Protein AF-A0A961GAX7-F1 (afdb_monomer_lite)

pLDDT: mean 86.88, std 11.92, range [49.41, 97.81]

Radius of gyration: 16.93 Å; chains: 1; bounding box: 40×38×45 Å

Foldseek 3Di:
DVVVVVLVVQLLVLLVVLLVCLVVQFQKEAESPCCVVV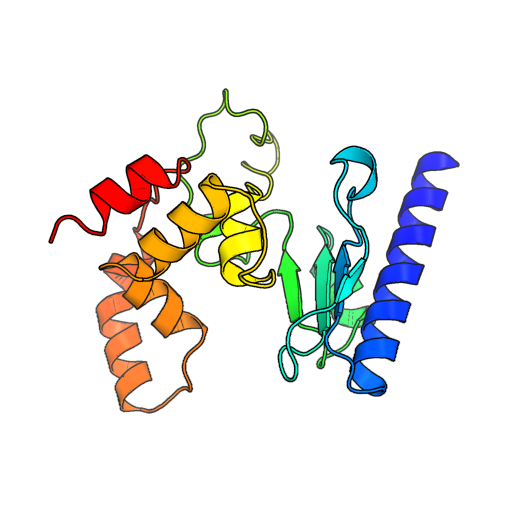VHDRIDGAPRPLGYEYEDQPCPPSVVSSDDSYHYDHQLCCVPLVSVQEPDDCPDPQQDPVSGGTDPVLLCCLPRNYPPPPDPQVVLLVLLCCFALNVVSVCLPPPDDDPVSVVVCVVCVVVSVPHHAHSRSNVSCCVGVVD

Structure (mmCIF, N/CA/C/O backbone):
data_AF-A0A961GAX7-F1
#
_entry.id   AF-A0A961GAX7-F1
#
loop_
_atom_site.group_PDB
_atom_site.id
_atom_site.type_symbol
_atom_site.label_atom_id
_atom_site.label_alt_id
_atom_site.label_comp_id
_atom_site.label_asym_id
_atom_site.label_entity_id
_atom_site.label_seq_id
_atom_site.pdbx_PDB_ins_code
_atom_site.Cartn_x
_atom_site.Cartn_y
_atom_site.Cartn_z
_atom_site.occupancy
_atom_site.B_iso_or_equiv
_atom_site.auth_seq_id
_atom_site.auth_comp_id
_atom_site.auth_asym_id
_atom_site.auth_atom_id
_atom_site.pdbx_PDB_model_num
ATOM 1 N N . ALA A 1 1 ? 14.205 19.319 -21.485 1.00 51.97 1 ALA A N 1
ATOM 2 C CA . ALA A 1 1 ? 13.611 18.410 -22.487 1.00 51.97 1 ALA A CA 1
ATOM 3 C C . ALA A 1 1 ? 14.343 17.073 -22.465 1.00 51.97 1 ALA A C 1
ATOM 5 O O . ALA A 1 1 ? 13.677 16.061 -22.299 1.00 51.97 1 ALA A O 1
ATOM 6 N N . ASP A 1 2 ? 15.679 17.086 -22.503 1.00 50.03 2 ASP A N 1
ATOM 7 C CA . ASP A 1 2 ? 16.511 15.874 -22.409 1.00 50.03 2 ASP A CA 1
ATOM 8 C C . ASP A 1 2 ? 16.329 15.112 -21.085 1.00 50.03 2 ASP A C 1
ATOM 10 O O . ASP A 1 2 ? 16.020 13.928 -21.107 1.00 50.03 2 ASP A O 1
ATOM 14 N N . ASP A 1 3 ? 16.328 15.816 -19.952 1.00 56.22 3 ASP A N 1
ATOM 15 C CA . ASP A 1 3 ? 16.144 15.236 -18.605 1.00 56.22 3 ASP A CA 1
ATOM 16 C C . ASP A 1 3 ? 14.773 14.539 -18.415 1.00 56.22 3 ASP A C 1
ATOM 18 O O . ASP A 1 3 ? 14.610 13.510 -17.757 1.00 56.22 3 ASP A O 1
ATOM 22 N N . PHE A 1 4 ? 13.741 15.076 -19.078 1.00 49.41 4 PHE A N 1
ATOM 23 C CA . PHE A 1 4 ? 12.406 14.484 -19.062 1.00 49.41 4 PHE A CA 1
ATOM 24 C C . PHE A 1 4 ? 12.373 13.193 -19.884 1.00 49.41 4 PHE A C 1
ATOM 26 O O . PHE A 1 4 ? 11.823 12.199 -19.417 1.00 49.41 4 PHE A O 1
ATOM 33 N N . ALA A 1 5 ? 12.972 13.182 -21.078 1.00 52.25 5 ALA A N 1
ATOM 34 C CA . ALA A 1 5 ? 13.043 11.993 -21.923 1.00 52.25 5 ALA A CA 1
ATOM 35 C C . ALA A 1 5 ? 13.897 10.886 -21.282 1.00 52.25 5 ALA A C 1
ATOM 37 O O . ALA A 1 5 ? 13.499 9.723 -21.312 1.00 52.25 5 ALA A O 1
ATOM 38 N N . GLU A 1 6 ? 15.004 11.250 -20.637 1.00 58.12 6 GLU A N 1
ATOM 39 C CA . GLU A 1 6 ? 15.891 10.328 -19.926 1.00 58.12 6 GLU A CA 1
ATOM 40 C C . GLU A 1 6 ? 15.188 9.682 -18.721 1.00 58.12 6 GLU A C 1
ATOM 42 O O . GLU A 1 6 ? 15.168 8.455 -18.609 1.00 58.12 6 GLU A O 1
ATOM 47 N N . SER A 1 7 ? 14.465 10.466 -17.907 1.00 59.25 7 SER A N 1
ATOM 48 C CA . SER A 1 7 ? 13.667 9.917 -16.795 1.00 59.25 7 SER A CA 1
ATOM 49 C C . SER A 1 7 ? 12.526 8.997 -17.253 1.00 59.25 7 SER A C 1
ATOM 51 O O . SER A 1 7 ? 12.134 8.082 -16.527 1.00 59.25 7 SER A O 1
ATOM 53 N N . HIS A 1 8 ? 11.940 9.228 -18.434 1.00 59.50 8 HIS A N 1
ATOM 54 C CA . HIS A 1 8 ? 10.916 8.339 -18.999 1.00 59.50 8 HIS A CA 1
ATOM 55 C C . HIS A 1 8 ? 11.539 7.079 -19.609 1.00 59.50 8 HIS A C 1
ATOM 57 O O . HIS A 1 8 ? 10.943 6.006 -19.507 1.00 59.50 8 HIS A O 1
ATOM 63 N N . GLY A 1 9 ? 12.737 7.195 -20.191 1.00 63.22 9 GLY A N 1
ATOM 64 C CA . GLY A 1 9 ? 13.530 6.074 -20.691 1.00 63.22 9 GLY A CA 1
ATOM 65 C C . GLY A 1 9 ? 13.914 5.102 -19.577 1.00 63.22 9 GLY A C 1
ATOM 66 O O . GLY A 1 9 ? 13.559 3.928 -19.656 1.00 63.22 9 GLY A O 1
ATOM 67 N N . GLN A 1 10 ? 14.515 5.603 -18.492 1.00 69.25 10 GLN A N 1
ATOM 68 C CA . GLN A 1 10 ? 14.887 4.788 -17.325 1.00 69.25 10 GLN A CA 1
ATOM 69 C C . GLN A 1 10 ? 13.673 4.108 -16.678 1.00 69.25 10 GLN A C 1
ATOM 71 O O . GLN A 1 10 ? 13.709 2.925 -16.345 1.00 69.25 10 GLN A O 1
ATOM 76 N N . ARG A 1 11 ? 12.543 4.819 -16.565 1.00 74.94 11 ARG A N 1
ATOM 77 C CA . ARG A 1 11 ? 11.280 4.228 -16.095 1.00 74.94 11 ARG A CA 1
ATOM 78 C C . ARG A 1 11 ? 10.806 3.076 -16.980 1.00 74.94 11 ARG A C 1
ATOM 80 O O . ARG A 1 11 ? 10.335 2.067 -16.462 1.00 74.94 11 ARG A O 1
ATOM 87 N N . GLY A 1 12 ? 10.938 3.207 -18.299 1.00 82.25 12 GLY A N 1
ATOM 88 C CA . GLY A 1 12 ? 10.628 2.134 -19.243 1.00 82.25 12 GLY A CA 1
ATOM 89 C C . GLY A 1 12 ? 11.512 0.900 -19.049 1.00 82.25 12 GLY A C 1
ATOM 90 O O . GLY A 1 12 ? 11.007 -0.222 -19.073 1.00 82.25 12 GLY A O 1
ATOM 91 N N . GLU A 1 13 ? 12.807 1.090 -18.798 1.00 87.62 13 GLU A N 1
ATOM 92 C CA . GLU A 1 13 ? 13.746 -0.010 -18.543 1.00 87.62 13 GLU A CA 1
ATOM 93 C C . GLU A 1 13 ? 13.403 -0.779 -17.263 1.00 87.62 13 GLU A C 1
ATOM 95 O O . GLU A 1 13 ? 13.351 -2.009 -17.293 1.00 87.62 13 GLU A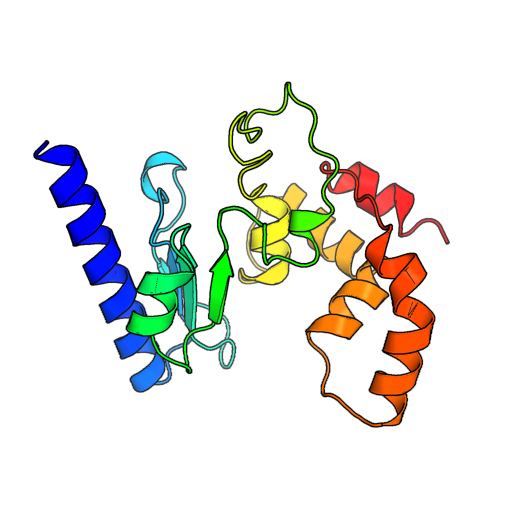 O 1
ATOM 100 N N . HIS A 1 14 ? 13.066 -0.088 -16.171 1.00 90.81 14 HIS A N 1
ATOM 101 C CA . HIS A 1 14 ? 12.643 -0.735 -14.923 1.00 90.81 14 HIS A CA 1
ATOM 102 C C . HIS A 1 14 ? 11.351 -1.538 -15.070 1.00 90.81 14 HIS A C 1
ATOM 104 O O . HIS A 1 14 ? 11.231 -2.628 -14.513 1.00 90.81 14 HIS A O 1
ATOM 110 N N . VAL A 1 15 ? 10.396 -1.045 -15.860 1.00 91.50 15 VAL A N 1
ATOM 111 C CA . VAL A 1 15 ? 9.160 -1.780 -16.168 1.00 91.50 15 VAL A CA 1
ATOM 112 C C . VAL A 1 15 ? 9.468 -3.077 -16.923 1.00 91.50 15 VAL A C 1
ATOM 114 O O . VAL A 1 15 ? 8.919 -4.132 -16.602 1.00 91.50 15 VAL A O 1
ATOM 117 N N . LEU A 1 16 ? 10.361 -3.021 -17.916 1.00 93.06 16 LEU A N 1
ATOM 118 C CA . LEU A 1 16 ? 10.772 -4.203 -18.677 1.00 93.06 16 LEU A CA 1
ATOM 119 C C . LEU A 1 16 ? 11.598 -5.179 -17.831 1.00 93.06 16 LEU A C 1
ATOM 121 O O . LEU A 1 16 ? 11.460 -6.391 -18.004 1.00 93.06 16 LEU A O 1
ATOM 125 N N . LEU A 1 17 ? 12.416 -4.668 -16.910 1.00 94.38 17 LEU A N 1
ATOM 126 C CA . LEU A 1 17 ? 13.143 -5.476 -15.938 1.00 94.38 17 LEU A CA 1
ATOM 127 C C . LEU A 1 17 ? 12.174 -6.216 -15.016 1.00 94.38 17 LEU A C 1
ATOM 129 O O . LEU A 1 17 ? 12.259 -7.435 -14.927 1.00 94.38 17 LEU A O 1
ATOM 133 N N . ALA A 1 18 ? 11.225 -5.509 -14.394 1.00 95.31 18 ALA A N 1
ATOM 134 C CA . ALA A 1 18 ? 10.230 -6.113 -13.510 1.00 95.31 18 ALA A CA 1
ATOM 135 C C . ALA A 1 18 ? 9.442 -7.217 -14.231 1.00 95.31 18 ALA A C 1
ATOM 137 O O . ALA A 1 18 ? 9.242 -8.306 -13.698 1.00 95.31 18 ALA A O 1
ATOM 138 N N . ARG A 1 19 ? 9.066 -6.978 -15.492 1.00 96.25 19 ARG A N 1
ATOM 139 C CA . ARG A 1 19 ? 8.415 -7.990 -16.327 1.00 96.25 19 ARG A CA 1
ATOM 140 C C . ARG A 1 19 ? 9.283 -9.228 -16.552 1.00 96.25 19 ARG A C 1
ATOM 142 O O . ARG A 1 19 ? 8.756 -10.338 -16.545 1.00 96.25 19 ARG A O 1
ATOM 149 N N . ARG A 1 20 ? 10.578 -9.047 -16.826 1.00 97.19 20 ARG A N 1
ATOM 150 C CA . ARG A 1 20 ? 11.509 -10.162 -17.044 1.00 97.19 20 ARG A CA 1
ATOM 151 C C . ARG A 1 20 ? 11.717 -10.955 -15.757 1.00 97.19 20 ARG A C 1
ATOM 153 O O . ARG A 1 20 ? 11.504 -12.157 -15.786 1.00 97.19 20 ARG A O 1
ATOM 160 N N . ALA A 1 21 ? 11.995 -10.272 -14.651 1.00 97.06 21 ALA A N 1
ATOM 161 C CA . ALA A 1 21 ? 12.128 -10.879 -13.330 1.00 97.06 21 ALA A CA 1
ATOM 162 C C . ALA A 1 21 ? 10.885 -11.718 -12.967 1.00 97.06 21 ALA A C 1
ATOM 164 O O . ALA A 1 21 ? 10.990 -12.867 -12.551 1.00 97.06 21 ALA A O 1
ATOM 165 N N . ALA A 1 22 ? 9.682 -11.203 -13.248 1.00 97.19 22 ALA A N 1
ATOM 166 C CA . ALA A 1 22 ? 8.444 -11.943 -13.007 1.00 97.19 22 ALA A CA 1
ATOM 167 C C . ALA A 1 22 ? 8.290 -13.180 -13.910 1.00 97.19 22 ALA A C 1
ATOM 169 O O . ALA A 1 22 ? 7.669 -14.162 -13.511 1.00 97.19 22 ALA A O 1
ATOM 170 N N . ALA A 1 23 ? 8.820 -13.139 -15.137 1.00 97.00 23 ALA A N 1
ATOM 171 C CA . ALA A 1 23 ? 8.828 -14.289 -16.040 1.00 97.00 23 ALA A CA 1
ATOM 172 C C . ALA A 1 23 ? 9.854 -15.353 -15.619 1.00 97.00 23 ALA A C 1
ATOM 174 O O . ALA A 1 23 ? 9.612 -16.540 -15.840 1.00 97.00 23 ALA A O 1
ATOM 175 N N . ASP A 1 24 ? 10.954 -14.924 -15.002 1.00 97.44 24 ASP A N 1
ATOM 176 C CA . ASP A 1 24 ? 12.025 -15.786 -14.502 1.00 97.44 24 ASP A CA 1
ATOM 177 C C . ASP A 1 24 ? 11.689 -16.394 -13.122 1.00 97.44 24 ASP A C 1
ATOM 179 O O . ASP A 1 24 ? 12.308 -17.373 -12.707 1.00 97.44 24 ASP A O 1
ATOM 183 N N . GLY A 1 25 ? 10.633 -15.896 -12.465 1.00 96.44 25 GLY A N 1
ATOM 184 C CA . GLY A 1 25 ? 10.166 -16.378 -11.163 1.00 96.44 25 GLY A CA 1
ATOM 185 C C . GLY A 1 25 ? 10.906 -15.752 -9.984 1.00 96.44 25 GLY A C 1
ATOM 186 O O . GLY A 1 25 ? 10.956 -16.359 -8.917 1.00 96.44 25 GLY A O 1
ATOM 187 N N . ASP A 1 26 ? 11.480 -14.566 -10.185 1.00 97.06 26 ASP A N 1
ATOM 188 C CA . ASP A 1 26 ? 12.237 -13.849 -9.168 1.00 97.06 26 ASP A CA 1
ATOM 189 C C . ASP A 1 26 ? 11.329 -13.219 -8.100 1.00 97.06 26 ASP A C 1
ATOM 191 O O . ASP A 1 26 ? 10.174 -12.849 -8.340 1.00 97.06 26 ASP A O 1
ATOM 195 N N . ASP A 1 27 ? 11.917 -13.009 -6.926 1.00 95.44 27 ASP A N 1
ATOM 196 C CA . ASP A 1 27 ? 11.339 -12.273 -5.810 1.00 95.44 27 ASP A CA 1
ATOM 197 C C . ASP A 1 27 ? 12.068 -10.934 -5.683 1.00 95.44 27 ASP A C 1
ATOM 199 O O . ASP A 1 27 ? 13.082 -10.816 -4.997 1.00 95.44 27 ASP A O 1
ATOM 203 N N . LEU A 1 28 ? 11.580 -9.921 -6.399 1.00 94.56 28 LEU A N 1
ATOM 204 C CA . LEU A 1 28 ? 12.295 -8.658 -6.568 1.00 94.56 28 LEU A CA 1
ATOM 205 C C . LEU A 1 28 ? 11.363 -7.466 -6.430 1.00 94.56 28 LEU A C 1
ATOM 207 O O . LEU A 1 28 ? 10.315 -7.389 -7.070 1.00 94.56 28 LEU A O 1
ATOM 211 N N . LEU A 1 29 ? 11.794 -6.471 -5.673 1.00 91.94 29 LEU A N 1
ATOM 212 C CA . LEU A 1 29 ? 11.216 -5.149 -5.748 1.00 91.94 29 LEU A CA 1
ATOM 213 C C . LEU A 1 29 ? 12.052 -4.251 -6.652 1.00 91.94 29 LEU A C 1
ATOM 215 O O . LEU A 1 29 ? 13.260 -4.113 -6.469 1.00 91.94 29 LEU A O 1
ATOM 219 N N . VAL A 1 30 ? 11.371 -3.599 -7.588 1.00 91.44 30 VAL A N 1
ATOM 220 C CA . VAL A 1 30 ? 11.915 -2.595 -8.494 1.00 91.44 30 VAL A CA 1
ATOM 221 C C . VAL A 1 30 ? 11.271 -1.252 -8.176 1.00 91.44 30 VAL A C 1
ATOM 223 O O . VAL A 1 30 ? 10.077 -1.054 -8.414 1.00 91.44 30 VAL A O 1
ATOM 226 N N . ASP A 1 31 ? 12.055 -0.312 -7.661 1.00 86.88 31 ASP A N 1
ATOM 227 C CA . ASP A 1 31 ? 11.619 1.068 -7.499 1.00 86.88 31 ASP A CA 1
ATOM 228 C C . ASP A 1 31 ? 11.932 1.860 -8.772 1.00 86.88 31 ASP A C 1
ATOM 230 O O . ASP A 1 31 ? 13.052 2.316 -9.009 1.00 86.88 31 ASP A O 1
ATOM 234 N N . ALA A 1 32 ? 10.923 1.996 -9.635 1.00 82.94 32 ALA A N 1
ATOM 235 C CA . ALA A 1 32 ? 11.064 2.720 -10.889 1.00 82.94 32 ALA A CA 1
ATOM 236 C C . ALA A 1 32 ? 10.971 4.241 -10.710 1.00 82.94 32 ALA A C 1
ATOM 238 O O . ALA A 1 32 ? 11.056 4.963 -11.704 1.00 82.94 32 ALA A O 1
ATOM 239 N N . ASN A 1 33 ? 10.785 4.746 -9.488 1.00 70.94 33 ASN A N 1
ATOM 240 C CA . ASN A 1 33 ? 10.523 6.152 -9.234 1.00 70.94 33 ASN A CA 1
ATOM 241 C C . ASN A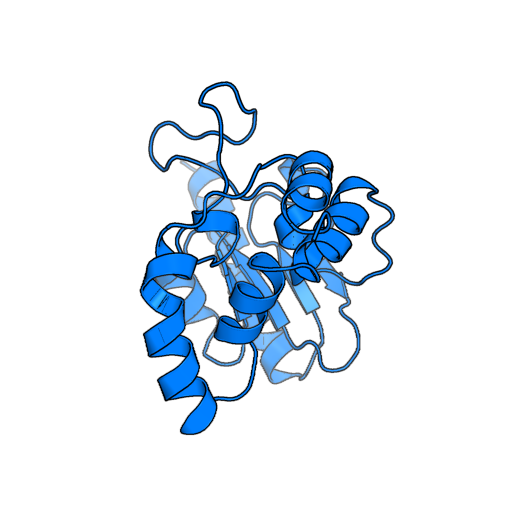 1 33 ? 11.380 6.700 -8.083 1.00 70.94 33 ASN A C 1
ATOM 243 O O . ASN A 1 33 ? 11.081 6.509 -6.912 1.00 70.94 33 ASN A O 1
ATOM 247 N N . GLN A 1 34 ? 12.372 7.525 -8.425 1.00 62.72 34 GLN A N 1
ATOM 248 C CA . GLN A 1 34 ? 13.052 8.411 -7.470 1.00 62.72 34 GLN A CA 1
ATOM 249 C C . GLN A 1 34 ? 13.773 7.715 -6.299 1.00 62.72 34 GLN A C 1
ATOM 251 O O . GLN A 1 34 ? 14.066 8.362 -5.293 1.00 62.72 34 GLN A O 1
ATOM 256 N N . ALA A 1 35 ? 14.105 6.424 -6.413 1.00 60.62 35 ALA A N 1
ATOM 257 C CA . ALA A 1 35 ? 14.907 5.718 -5.412 1.00 60.62 35 ALA A CA 1
ATOM 258 C C . ALA A 1 35 ? 16.232 6.447 -5.120 1.00 60.62 35 ALA A C 1
ATOM 260 O O . ALA A 1 35 ? 16.614 6.619 -3.966 1.00 60.62 35 ALA A O 1
ATOM 261 N N . ASP A 1 36 ? 16.883 6.959 -6.160 1.00 54.72 36 ASP A N 1
ATOM 262 C CA . ASP A 1 36 ? 18.094 7.777 -6.107 1.00 54.72 36 ASP A CA 1
ATOM 263 C C . ASP A 1 36 ? 17.880 9.119 -5.387 1.00 54.72 36 ASP A C 1
ATOM 265 O O . ASP A 1 36 ? 18.652 9.473 -4.494 1.00 54.72 36 ASP A O 1
ATOM 269 N N . VAL A 1 37 ? 16.796 9.830 -5.709 1.00 54.19 37 VAL A N 1
ATOM 270 C CA . VAL A 1 37 ? 16.417 11.105 -5.073 1.00 54.19 37 VAL A CA 1
ATOM 271 C C . VAL A 1 37 ? 16.105 10.912 -3.587 1.00 54.19 37 VAL A C 1
ATOM 273 O O . VAL A 1 37 ? 16.396 11.781 -2.767 1.00 54.19 37 VAL A O 1
ATOM 276 N N . LEU A 1 38 ? 15.538 9.761 -3.227 1.00 59.12 38 LEU A N 1
ATOM 277 C CA . LEU A 1 38 ? 15.159 9.420 -1.858 1.00 59.12 38 LEU A CA 1
ATOM 278 C C . LEU A 1 38 ? 16.249 8.642 -1.099 1.00 59.12 38 LEU A C 1
ATOM 280 O O . LEU A 1 38 ? 16.027 8.284 0.059 1.00 59.12 38 LEU A O 1
ATOM 284 N N . GLY A 1 39 ? 17.406 8.378 -1.721 1.00 61.41 39 GLY A N 1
ATOM 285 C CA . GLY A 1 39 ? 18.521 7.631 -1.124 1.00 61.41 39 GLY A CA 1
ATOM 286 C C . GLY A 1 39 ? 18.185 6.178 -0.764 1.00 61.41 39 GLY A C 1
ATOM 287 O O . GLY A 1 39 ? 18.764 5.619 0.168 1.00 61.41 39 GLY A O 1
ATOM 288 N N . ARG A 1 40 ? 17.215 5.578 -1.456 1.00 69.19 40 ARG A N 1
ATOM 289 C CA . ARG A 1 40 ? 16.712 4.218 -1.236 1.00 69.19 40 ARG A CA 1
ATOM 290 C C . ARG A 1 40 ? 17.315 3.250 -2.255 1.00 69.19 40 ARG A C 1
ATOM 292 O O . ARG A 1 40 ? 17.665 3.664 -3.361 1.00 69.19 40 ARG A O 1
ATOM 299 N N . PRO A 1 41 ? 17.424 1.952 -1.925 1.00 72.38 41 PRO A N 1
ATOM 300 C CA . PRO A 1 41 ? 17.822 0.962 -2.910 1.00 72.38 41 PRO A CA 1
ATOM 301 C C . PRO A 1 41 ? 16.772 0.887 -4.019 1.00 72.38 41 PRO A C 1
ATOM 303 O O . PRO A 1 41 ? 15.585 0.719 -3.750 1.00 72.38 41 PRO A O 1
ATOM 306 N N . GLN A 1 42 ? 17.229 0.989 -5.261 1.00 83.38 42 GLN A N 1
ATOM 307 C CA . GLN A 1 42 ? 16.383 0.871 -6.446 1.00 83.38 42 GLN A CA 1
ATOM 308 C C . GLN A 1 42 ? 15.898 -0.565 -6.688 1.00 83.38 42 GLN A C 1
ATOM 310 O O . GLN A 1 42 ? 14.833 -0.784 -7.260 1.00 83.38 42 GLN A O 1
ATOM 315 N N . PHE A 1 43 ? 16.684 -1.538 -6.231 1.00 88.69 43 PHE A N 1
ATOM 316 C CA . PHE A 1 43 ? 16.403 -2.961 -6.340 1.00 88.69 43 PHE A CA 1
ATOM 317 C C . PHE A 1 43 ? 16.561 -3.592 -4.965 1.00 88.69 43 PHE A C 1
ATOM 319 O O . PHE A 1 43 ? 17.558 -3.340 -4.281 1.00 88.69 43 PHE A O 1
ATOM 326 N N . VAL A 1 44 ? 15.575 -4.384 -4.553 1.00 87.69 44 VAL A N 1
ATOM 327 C CA . VAL A 1 44 ? 15.579 -5.070 -3.259 1.00 87.69 44 VAL A CA 1
ATOM 328 C C . VAL A 1 44 ? 15.108 -6.498 -3.454 1.00 87.69 44 VAL A C 1
ATOM 330 O O . VAL A 1 44 ? 13.974 -6.713 -3.877 1.00 87.69 44 VAL A O 1
ATOM 333 N N . ASP A 1 45 ? 15.968 -7.455 -3.113 1.00 91.44 45 ASP A N 1
ATOM 334 C CA . ASP A 1 45 ? 15.589 -8.864 -3.062 1.00 91.44 45 ASP A CA 1
ATOM 335 C C . ASP A 1 45 ? 14.493 -9.052 -2.007 1.00 91.44 45 ASP A C 1
ATOM 337 O O . ASP A 1 45 ? 14.610 -8.592 -0.864 1.00 91.44 45 ASP A O 1
ATOM 341 N N . LEU A 1 46 ? 13.406 -9.704 -2.404 1.00 90.50 46 LEU A N 1
ATOM 342 C CA . LEU A 1 46 ? 12.287 -10.023 -1.533 1.00 90.50 46 LEU A CA 1
ATOM 343 C C . LEU A 1 46 ? 12.406 -11.461 -1.007 1.00 90.50 46 LEU A C 1
ATOM 345 O O . LEU A 1 46 ? 13.104 -12.290 -1.595 1.00 90.50 46 LEU A O 1
ATOM 349 N N . PRO A 1 47 ? 11.730 -11.793 0.108 1.00 90.75 47 PRO A N 1
ATOM 350 C CA . PRO A 1 47 ? 11.674 -13.167 0.585 1.00 90.75 47 PRO A CA 1
ATOM 351 C C . PRO A 1 47 ? 11.108 -14.117 -0.483 1.00 90.75 47 PRO A C 1
ATOM 353 O O . PRO A 1 47 ? 10.211 -13.708 -1.227 1.00 90.75 47 PRO A O 1
ATOM 356 N N . PRO A 1 48 ? 11.546 -15.389 -0.512 1.00 92.38 48 PRO A N 1
ATOM 357 C CA . PRO A 1 48 ? 11.061 -16.364 -1.480 1.00 92.38 48 PRO A CA 1
ATOM 358 C C . PRO A 1 48 ? 9.531 -16.471 -1.541 1.00 92.38 48 PRO A C 1
ATOM 360 O O . PRO A 1 48 ? 8.881 -16.653 -0.508 1.00 92.38 48 PRO A O 1
ATOM 363 N N . GLY A 1 49 ? 8.964 -16.407 -2.746 1.00 91.25 49 GLY A N 1
ATOM 364 C CA . GLY A 1 49 ? 7.520 -16.476 -2.996 1.00 91.25 49 GLY A CA 1
ATOM 365 C C . GLY A 1 49 ? 6.762 -15.148 -2.848 1.00 91.25 49 GLY A C 1
ATOM 366 O O . GLY A 1 49 ? 5.532 -15.148 -2.890 1.00 91.25 49 GLY A O 1
ATOM 367 N N . SER A 1 50 ? 7.463 -14.026 -2.685 1.00 91.50 50 SER A N 1
ATOM 368 C CA . SER A 1 50 ? 6.878 -12.676 -2.680 1.00 91.50 50 SER A CA 1
ATOM 369 C C . SER A 1 50 ? 6.467 -12.180 -4.072 1.00 91.50 50 SER A C 1
ATOM 371 O O . SER A 1 50 ? 5.646 -11.262 -4.170 1.00 91.50 50 SER A O 1
ATOM 373 N N . GLY A 1 51 ? 7.038 -12.757 -5.130 1.00 94.62 51 GLY A N 1
ATOM 374 C CA . GLY A 1 51 ? 6.920 -12.306 -6.511 1.00 94.62 51 GLY A CA 1
ATOM 375 C C . GLY A 1 51 ? 7.597 -10.958 -6.760 1.00 94.62 51 GLY A C 1
ATOM 376 O O . GLY A 1 51 ? 8.328 -10.428 -5.921 1.00 94.62 51 GLY A O 1
ATOM 377 N N . VAL A 1 52 ? 7.321 -10.373 -7.927 1.00 96.19 52 VAL A N 1
ATOM 378 C CA . VAL A 1 52 ? 7.895 -9.079 -8.313 1.00 96.19 52 VAL A CA 1
ATOM 379 C C . VAL A 1 52 ? 6.965 -7.922 -7.972 1.00 96.19 52 VAL A C 1
ATOM 381 O O . VAL A 1 52 ? 5.782 -7.931 -8.327 1.00 96.19 52 VAL A O 1
ATOM 384 N N . ARG A 1 53 ? 7.521 -6.883 -7.342 1.00 93.75 53 ARG A N 1
ATOM 385 C CA . ARG A 1 53 ? 6.838 -5.619 -7.041 1.00 93.75 53 ARG A CA 1
ATOM 386 C C . ARG A 1 53 ? 7.464 -4.467 -7.819 1.00 93.75 53 ARG A C 1
ATOM 388 O O . ARG A 1 53 ? 8.679 -4.325 -7.842 1.00 93.75 53 ARG A O 1
ATOM 395 N N . LEU A 1 54 ? 6.638 -3.619 -8.420 1.00 92.50 54 LEU A N 1
ATOM 396 C CA . LEU A 1 54 ? 7.067 -2.431 -9.157 1.00 92.50 54 LEU A CA 1
ATOM 397 C C . LEU A 1 54 ? 6.493 -1.178 -8.498 1.00 92.50 54 LEU A C 1
ATOM 399 O O . LEU A 1 54 ? 5.283 -0.963 -8.564 1.00 92.50 54 LEU A O 1
ATOM 403 N N . VAL A 1 55 ? 7.341 -0.333 -7.914 1.00 89.12 55 VAL A N 1
ATOM 404 C CA . VAL A 1 55 ? 6.927 0.985 -7.413 1.00 89.12 55 VAL A CA 1
ATOM 405 C C . VAL A 1 55 ? 6.925 1.978 -8.565 1.00 89.12 55 VAL A C 1
ATOM 407 O O . VAL A 1 55 ? 7.943 2.191 -9.224 1.00 89.12 55 VAL A O 1
ATOM 410 N N . THR A 1 56 ? 5.769 2.577 -8.839 1.00 87.38 56 THR A N 1
ATOM 411 C CA . THR A 1 56 ? 5.623 3.566 -9.907 1.00 87.38 56 THR A CA 1
ATOM 412 C C . THR A 1 56 ? 4.461 4.522 -9.667 1.00 87.38 56 THR A C 1
ATOM 414 O O . THR A 1 56 ? 3.449 4.179 -9.068 1.00 87.38 56 THR A O 1
ATOM 417 N N . GLY A 1 57 ? 4.596 5.740 -10.185 1.00 81.69 57 GLY A N 1
ATOM 418 C CA . GLY A 1 57 ? 3.557 6.763 -10.216 1.00 81.69 57 GLY A CA 1
ATOM 419 C C . GLY A 1 57 ? 2.764 6.826 -11.527 1.00 81.69 57 GLY A C 1
ATOM 420 O O . GLY A 1 57 ? 1.946 7.723 -11.696 1.00 81.69 57 GLY A O 1
ATOM 421 N N . ALA A 1 58 ? 3.004 5.934 -12.491 1.00 83.12 58 ALA A N 1
ATOM 422 C CA . ALA A 1 58 ? 2.282 5.902 -13.769 1.00 83.12 58 ALA A CA 1
ATOM 423 C C . ALA A 1 58 ? 1.538 4.570 -13.958 1.00 83.12 58 ALA A C 1
ATOM 425 O O . ALA A 1 58 ? 1.722 3.869 -14.958 1.00 83.12 58 ALA A O 1
ATOM 426 N N . ILE A 1 59 ? 0.674 4.240 -12.992 1.00 84.75 59 ILE A N 1
ATOM 427 C CA . ILE A 1 59 ? 0.029 2.925 -12.843 1.00 84.75 59 ILE A CA 1
ATOM 428 C C . ILE A 1 59 ? -0.858 2.491 -14.021 1.00 84.75 59 ILE A C 1
ATOM 430 O O . ILE A 1 59 ? -1.172 1.318 -14.134 1.00 84.75 59 ILE A O 1
ATOM 434 N N . GLY A 1 60 ? -1.242 3.388 -14.933 1.00 85.56 60 GLY A N 1
ATOM 435 C CA . GLY A 1 60 ? -1.962 3.012 -16.154 1.00 85.56 60 GLY A CA 1
ATOM 436 C C . GLY A 1 60 ? -1.045 2.340 -17.181 1.00 85.56 60 GLY A C 1
ATOM 437 O O . GLY A 1 60 ? -1.045 1.124 -17.353 1.00 85.56 60 GLY A O 1
ATOM 438 N N . ALA A 1 61 ? -0.241 3.144 -17.881 1.00 87.12 61 ALA A N 1
ATOM 439 C CA . ALA A 1 61 ? 0.613 2.651 -18.961 1.00 87.12 61 ALA A CA 1
ATOM 440 C C . ALA A 1 61 ? 1.708 1.691 -18.465 1.00 87.12 61 ALA A C 1
ATOM 442 O O . ALA A 1 61 ? 2.010 0.708 -19.141 1.00 87.12 61 ALA A O 1
ATOM 443 N N . GLN A 1 62 ? 2.292 1.951 -17.289 1.00 88.75 62 GLN A N 1
ATOM 444 C CA . GLN A 1 62 ? 3.404 1.141 -16.793 1.00 88.75 62 GLN A CA 1
ATOM 445 C C . GLN A 1 62 ? 2.949 -0.209 -16.243 1.00 88.75 62 GLN A C 1
ATOM 447 O O . GLN A 1 62 ? 3.618 -1.200 -16.518 1.00 88.75 62 GLN A O 1
ATOM 452 N N . ALA A 1 63 ? 1.795 -0.293 -15.570 1.00 89.25 63 ALA A N 1
ATOM 453 C CA . ALA A 1 63 ? 1.253 -1.592 -15.159 1.00 89.25 63 ALA A CA 1
ATOM 454 C C . ALA A 1 63 ? 0.891 -2.455 -16.375 1.00 89.25 63 ALA A C 1
ATOM 456 O O . ALA A 1 63 ? 1.242 -3.632 -16.433 1.00 89.25 63 ALA A O 1
ATOM 457 N N . MET A 1 64 ? 0.270 -1.851 -17.397 1.00 91.19 64 MET A N 1
ATOM 458 C CA . MET A 1 64 ? -0.036 -2.544 -18.653 1.00 91.19 64 MET A CA 1
ATOM 459 C C . MET A 1 64 ? 1.224 -3.096 -19.334 1.00 91.19 64 MET A C 1
ATOM 461 O O . MET A 1 64 ? 1.199 -4.199 -19.879 1.00 91.19 64 MET A O 1
ATOM 465 N N . ALA A 1 65 ? 2.327 -2.347 -19.303 1.00 92.06 65 ALA A N 1
ATOM 466 C CA . ALA A 1 65 ? 3.596 -2.771 -19.885 1.00 92.06 65 ALA A CA 1
ATOM 467 C C . ALA A 1 65 ? 4.339 -3.821 -19.034 1.00 92.06 65 ALA A C 1
ATOM 469 O O . ALA A 1 65 ? 4.935 -4.739 -19.610 1.00 92.06 65 ALA A O 1
ATOM 470 N N . ALA A 1 66 ? 4.275 -3.716 -17.700 1.00 93.69 66 ALA A N 1
ATOM 471 C CA . ALA A 1 66 ? 4.853 -4.676 -16.753 1.00 93.69 66 ALA A CA 1
ATOM 472 C C . ALA A 1 66 ? 4.196 -6.061 -16.878 1.00 93.69 66 ALA A C 1
ATOM 474 O O . ALA A 1 66 ? 4.866 -7.089 -16.798 1.00 93.69 66 ALA A O 1
ATOM 475 N N . GLY A 1 67 ? 2.895 -6.083 -17.177 1.00 94.06 67 GLY A N 1
ATOM 476 C CA . GLY A 1 67 ? 2.125 -7.304 -17.369 1.00 94.06 67 GLY A CA 1
ATOM 477 C C . GLY A 1 67 ? 1.510 -7.841 -16.071 1.00 94.06 67 GLY A C 1
ATOM 478 O O . GLY A 1 67 ? 1.753 -7.315 -14.988 1.00 94.06 67 GLY A O 1
ATOM 479 N N . PRO A 1 68 ? 0.685 -8.897 -16.171 1.00 94.56 68 PRO A N 1
ATOM 480 C CA . PRO A 1 68 ? -0.205 -9.322 -15.087 1.00 94.56 68 PRO A CA 1
ATOM 481 C C . PRO A 1 68 ? 0.498 -10.019 -13.914 1.00 94.56 68 PRO A C 1
ATOM 483 O O . PRO A 1 68 ? -0.125 -10.218 -12.878 1.00 94.56 68 PRO A O 1
ATOM 486 N N . ASN A 1 69 ? 1.771 -10.394 -14.069 1.00 95.94 69 ASN A N 1
ATOM 487 C CA . ASN A 1 69 ? 2.538 -11.114 -13.046 1.00 95.94 69 ASN A CA 1
ATOM 488 C C . ASN A 1 69 ? 3.396 -10.180 -12.175 1.00 95.94 69 ASN A C 1
ATOM 490 O O . ASN A 1 69 ? 4.226 -10.654 -11.405 1.00 95.94 69 ASN A O 1
ATOM 494 N N . VAL A 1 70 ? 3.233 -8.862 -12.316 1.00 95.69 70 VAL A N 1
ATOM 495 C CA . VAL A 1 70 ? 3.942 -7.854 -11.524 1.00 95.69 70 VAL A CA 1
ATOM 496 C C . VAL A 1 70 ? 2.938 -7.141 -10.627 1.00 95.69 70 VAL A C 1
ATOM 498 O O . VAL A 1 70 ? 1.956 -6.575 -11.110 1.00 95.69 70 VAL A O 1
ATOM 501 N N . PHE A 1 71 ? 3.196 -7.126 -9.321 1.00 93.44 71 PHE A N 1
ATOM 502 C CA . PHE A 1 71 ? 2.403 -6.345 -8.380 1.00 93.44 71 PHE A CA 1
ATOM 503 C C . PHE A 1 71 ? 2.829 -4.877 -8.447 1.00 93.44 71 PHE A C 1
ATOM 505 O O . PHE A 1 71 ? 3.964 -4.533 -8.119 1.00 93.44 71 PHE A O 1
ATOM 512 N N . VAL A 1 72 ? 1.925 -3.991 -8.853 1.00 92.50 72 VAL A N 1
ATOM 513 C CA . VAL A 1 72 ? 2.224 -2.558 -8.940 1.00 92.50 72 VAL A CA 1
ATOM 514 C C . VAL A 1 72 ? 1.922 -1.865 -7.617 1.00 92.50 72 VAL A C 1
ATOM 516 O O . VAL A 1 72 ? 0.797 -1.903 -7.125 1.00 92.50 72 VAL A O 1
ATOM 519 N N . VAL A 1 73 ? 2.935 -1.204 -7.066 1.00 90.62 73 VAL A N 1
ATOM 520 C CA . VAL A 1 73 ? 2.837 -0.328 -5.900 1.00 90.62 73 VAL A CA 1
ATOM 521 C C . VAL A 1 73 ? 2.675 1.105 -6.406 1.00 90.62 73 VAL A C 1
ATOM 523 O O . VAL A 1 73 ? 3.585 1.669 -7.017 1.00 90.62 73 VAL A O 1
ATOM 526 N N . ASP A 1 74 ? 1.497 1.679 -6.176 1.00 87.56 74 ASP A N 1
ATOM 527 C CA . ASP A 1 74 ? 1.167 3.046 -6.580 1.00 87.56 74 ASP A CA 1
ATOM 528 C C . ASP A 1 74 ? 1.860 4.070 -5.679 1.00 87.56 74 ASP A C 1
ATOM 530 O O . ASP A 1 74 ? 1.473 4.264 -4.522 1.00 87.56 74 ASP A O 1
ATOM 534 N N . LEU A 1 75 ? 2.853 4.770 -6.230 1.00 82.06 75 LEU A N 1
ATOM 535 C CA . LEU A 1 75 ? 3.596 5.802 -5.507 1.00 82.06 75 LEU A CA 1
ATOM 536 C C . LEU A 1 75 ? 2.681 6.926 -4.997 1.00 82.06 75 LEU A C 1
ATOM 538 O O . LEU A 1 75 ? 2.950 7.518 -3.954 1.00 82.06 75 LEU A O 1
ATOM 542 N N . TRP A 1 76 ? 1.593 7.225 -5.702 1.00 82.06 76 TRP A N 1
ATOM 543 C CA . TRP A 1 76 ? 0.667 8.291 -5.315 1.00 82.06 76 TRP A CA 1
ATOM 544 C C . TRP A 1 76 ? -0.357 7.840 -4.278 1.00 82.06 76 TRP A C 1
ATOM 546 O O . TRP A 1 76 ? -1.147 8.646 -3.795 1.00 82.06 76 TRP A O 1
ATOM 556 N N . SER A 1 77 ? -0.341 6.555 -3.907 1.00 84.75 77 SER A N 1
ATOM 557 C CA . SER A 1 77 ? -1.267 5.962 -2.941 1.00 84.75 77 SER A CA 1
ATOM 558 C C . SER A 1 77 ? -2.753 6.128 -3.274 1.00 84.75 77 SER A C 1
ATOM 560 O O . SER A 1 77 ? -3.593 5.954 -2.392 1.00 84.75 77 SER A O 1
ATOM 562 N N . LEU A 1 78 ? -3.115 6.450 -4.516 1.00 84.69 78 LEU A N 1
ATOM 563 C CA . LEU A 1 78 ? -4.510 6.620 -4.917 1.00 84.69 78 LEU A CA 1
ATOM 564 C C . LEU A 1 78 ? -5.215 5.267 -4.989 1.00 84.69 78 LEU A C 1
ATOM 566 O O . LEU A 1 78 ? -6.357 5.143 -4.550 1.00 84.69 78 LEU A O 1
ATOM 570 N N . SER A 1 79 ? -4.528 4.244 -5.500 1.00 87.44 79 SER A N 1
ATOM 571 C CA . SER A 1 79 ? -5.027 2.865 -5.502 1.00 87.44 79 SER A CA 1
ATOM 572 C C . SER A 1 79 ? -4.595 2.057 -4.278 1.00 87.44 79 SER A C 1
ATOM 574 O O . SER A 1 79 ? -4.926 0.878 -4.182 1.00 87.44 79 SER A O 1
ATOM 576 N N . ASP A 1 80 ? -3.842 2.656 -3.355 1.00 89.19 80 ASP A N 1
ATOM 577 C CA . ASP A 1 80 ? -3.359 1.965 -2.166 1.00 89.19 80 ASP A CA 1
ATOM 578 C C . ASP A 1 80 ? -4.423 1.979 -1.057 1.00 89.19 80 ASP A C 1
ATOM 580 O O . ASP A 1 80 ? -4.860 3.059 -0.652 1.00 89.19 80 ASP A O 1
ATOM 584 N N . PRO A 1 81 ? -4.861 0.826 -0.522 1.00 92.31 81 PRO A N 1
ATOM 585 C CA . PRO A 1 81 ? -5.932 0.793 0.471 1.00 92.31 81 PRO A CA 1
ATOM 586 C C . PRO A 1 81 ? -5.574 1.545 1.757 1.00 92.31 81 PRO A C 1
ATOM 588 O O . PRO A 1 81 ? -6.430 2.232 2.306 1.00 92.31 81 PRO A O 1
ATOM 591 N N . VAL A 1 82 ? -4.323 1.477 2.212 1.00 92.94 82 VAL A N 1
ATOM 592 C CA . VAL A 1 82 ? -3.868 2.156 3.434 1.00 92.94 82 VAL A CA 1
ATOM 593 C C . VAL A 1 82 ? -3.486 3.595 3.107 1.00 92.94 82 VAL A C 1
ATOM 595 O O . VAL A 1 82 ? -4.003 4.537 3.704 1.00 92.94 82 VAL A O 1
ATOM 598 N N . GLY A 1 83 ? -2.646 3.774 2.091 1.00 89.94 83 GLY A N 1
ATOM 599 C CA . GLY A 1 83 ? -2.150 5.058 1.627 1.00 89.94 83 GLY A CA 1
ATOM 600 C C . GLY A 1 83 ? -3.271 6.046 1.303 1.00 89.94 83 GLY A C 1
ATOM 601 O O . GLY A 1 83 ? -3.212 7.187 1.757 1.00 89.94 83 GLY A O 1
ATOM 602 N N . SER A 1 84 ? -4.340 5.615 0.624 1.00 90.25 84 SER A N 1
ATOM 603 C CA . SER A 1 84 ? -5.501 6.463 0.285 1.00 90.25 84 SER A CA 1
ATOM 604 C C . SER A 1 84 ? -6.220 7.040 1.507 1.00 90.25 84 SER A C 1
ATOM 606 O O . SER A 1 84 ? -6.793 8.124 1.410 1.00 90.25 84 SER A O 1
ATOM 608 N N . ARG A 1 85 ? -6.104 6.393 2.669 1.00 93.06 85 ARG A N 1
ATOM 609 C CA . ARG A 1 85 ? -6.766 6.759 3.932 1.00 93.06 85 ARG A CA 1
ATOM 610 C C . ARG A 1 85 ? -5.867 7.494 4.921 1.00 93.06 85 ARG A C 1
ATOM 612 O O . ARG A 1 85 ? -6.339 7.875 5.986 1.00 93.06 85 ARG A O 1
ATOM 619 N N . LEU A 1 86 ? -4.592 7.695 4.587 1.00 92.38 86 LEU A N 1
ATOM 620 C CA . LEU A 1 86 ? -3.694 8.490 5.424 1.00 92.38 86 LEU A CA 1
ATOM 621 C C . LEU A 1 86 ? -4.196 9.933 5.550 1.00 92.38 86 LEU A C 1
ATOM 623 O O . LEU A 1 86 ? -4.448 10.587 4.529 1.00 92.38 86 LEU A O 1
ATOM 627 N N . ASP A 1 87 ? -4.283 10.402 6.791 1.00 92.38 87 ASP A N 1
ATOM 628 C CA . ASP A 1 87 ? -4.561 11.783 7.173 1.00 92.38 87 ASP A CA 1
ATOM 629 C C . ASP A 1 87 ? -3.272 12.601 7.059 1.00 92.38 87 ASP A C 1
ATOM 631 O O . ASP A 1 87 ? -2.406 12.582 7.946 1.00 92.38 87 ASP A O 1
ATOM 635 N N . VAL A 1 88 ? -3.087 13.220 5.894 1.00 88.75 88 VAL A N 1
ATOM 636 C CA . VAL A 1 88 ? -1.880 13.968 5.534 1.00 88.75 88 VAL A CA 1
ATOM 637 C C . VAL A 1 88 ? -2.161 15.458 5.670 1.00 88.75 88 VAL A C 1
ATOM 639 O O . VAL A 1 88 ? -2.999 16.000 4.955 1.00 88.75 88 VAL A O 1
ATOM 642 N N . SER A 1 89 ? -1.427 16.121 6.565 1.00 88.00 89 SER A N 1
ATOM 643 C CA . SER A 1 89 ? -1.440 17.584 6.678 1.00 88.00 89 SER A CA 1
ATOM 644 C C . SER A 1 89 ? -0.857 18.242 5.423 1.00 88.00 89 SER A C 1
ATOM 646 O O . SER A 1 89 ? 0.112 17.731 4.862 1.00 88.00 89 SER A O 1
ATOM 648 N N . GLU A 1 90 ? -1.375 19.412 5.037 1.00 87.69 90 GLU A N 1
ATOM 649 C CA . GLU A 1 90 ? -0.832 20.231 3.938 1.00 87.69 90 GLU A CA 1
ATOM 650 C C . GLU A 1 90 ? 0.625 20.669 4.182 1.00 87.69 90 GLU A C 1
ATOM 652 O O . GLU A 1 90 ? 1.373 20.913 3.237 1.00 87.69 90 GLU A O 1
ATOM 657 N N . ASP A 1 91 ? 1.053 20.708 5.449 1.00 87.50 91 ASP A N 1
ATOM 658 C CA . ASP A 1 91 ? 2.429 21.030 5.847 1.00 87.50 91 ASP A CA 1
ATOM 659 C C . ASP A 1 91 ? 3.372 19.811 5.818 1.00 87.50 91 ASP A C 1
ATOM 661 O O . ASP A 1 91 ? 4.563 19.923 6.129 1.00 87.50 91 ASP A O 1
ATOM 665 N N . ALA A 1 92 ? 2.863 18.615 5.504 1.00 84.31 92 ALA A N 1
ATOM 666 C CA . ALA A 1 92 ? 3.675 17.407 5.487 1.00 84.31 92 ALA A CA 1
ATOM 667 C C . ALA A 1 92 ? 4.684 17.433 4.322 1.00 84.31 92 ALA A C 1
ATOM 669 O O . ALA A 1 92 ? 4.340 17.822 3.207 1.00 84.31 92 ALA A O 1
ATOM 670 N N . PRO A 1 93 ? 5.914 16.920 4.510 1.00 79.31 93 PRO A N 1
ATOM 671 C CA . PRO A 1 93 ? 6.945 16.932 3.465 1.00 79.31 93 PRO A CA 1
ATOM 672 C C . PRO A 1 93 ? 6.623 16.038 2.254 1.00 79.31 93 PRO A C 1
ATOM 674 O O . PRO A 1 93 ? 7.337 16.070 1.258 1.00 79.31 93 PRO A O 1
ATOM 677 N N . PHE A 1 94 ? 5.575 15.221 2.350 1.00 78.44 94 PHE A N 1
ATOM 678 C CA . PHE A 1 94 ? 5.062 14.340 1.301 1.00 78.44 94 PHE A CA 1
ATOM 679 C C . PHE A 1 94 ? 3.652 14.752 0.846 1.00 78.44 94 PHE A C 1
ATOM 681 O O . PHE A 1 94 ? 2.982 13.974 0.171 1.00 78.44 94 PHE A O 1
ATOM 688 N N . TYR A 1 95 ? 3.185 15.950 1.209 1.00 84.31 95 TYR A N 1
ATOM 689 C CA . TYR A 1 95 ? 1.980 16.544 0.637 1.00 84.31 95 TYR A CA 1
ATOM 690 C C . TYR A 1 95 ? 2.257 17.033 -0.790 1.00 84.31 95 TYR A C 1
ATOM 692 O O . TYR A 1 95 ? 3.325 17.574 -1.079 1.00 84.31 95 TYR A O 1
ATOM 700 N N . ASP A 1 96 ? 1.284 16.856 -1.680 1.00 81.56 96 ASP A N 1
ATOM 701 C CA . ASP A 1 96 ? 1.326 17.396 -3.039 1.00 81.56 96 ASP A CA 1
ATOM 702 C C . ASP A 1 96 ? 0.033 18.178 -3.311 1.00 81.56 96 ASP A C 1
ATOM 704 O O . ASP A 1 96 ? -1.052 17.620 -3.158 1.00 81.56 96 ASP A O 1
ATOM 708 N N . PRO A 1 97 ? 0.094 19.449 -3.740 1.00 78.50 97 PRO A N 1
ATOM 709 C CA . PRO A 1 97 ? -1.105 20.263 -3.933 1.00 78.50 97 PRO A CA 1
ATOM 710 C C . PRO A 1 97 ? -1.981 19.819 -5.117 1.00 78.50 97 PRO A C 1
ATOM 712 O O . PRO A 1 97 ? -3.117 20.277 -5.229 1.00 78.50 97 PRO A O 1
ATOM 715 N N . LEU A 1 98 ? -1.480 18.973 -6.024 1.00 77.25 98 LEU A N 1
ATOM 716 C CA . LEU A 1 98 ? -2.235 18.461 -7.171 1.00 77.25 98 LEU A CA 1
ATOM 717 C C . LEU A 1 98 ? -2.892 17.113 -6.876 1.00 77.25 98 LEU A C 1
ATOM 719 O O . LEU A 1 98 ? -4.008 16.873 -7.335 1.00 77.25 98 LEU A O 1
ATOM 723 N N . VAL A 1 99 ? -2.204 16.232 -6.147 1.00 73.25 99 VAL A N 1
ATOM 724 C CA . VAL A 1 99 ? -2.657 14.844 -5.914 1.00 73.25 99 VAL A CA 1
ATOM 725 C C . VAL A 1 99 ? -2.893 14.505 -4.439 1.00 73.25 99 VAL A C 1
ATOM 727 O O . VAL A 1 99 ? -3.243 13.376 -4.105 1.00 73.25 99 VAL A O 1
ATOM 730 N N . GLY A 1 100 ? -2.739 15.477 -3.544 1.00 76.75 100 GLY A N 1
ATOM 731 C CA . GLY A 1 100 ? -2.936 15.362 -2.101 1.00 76.75 100 GLY A CA 1
ATOM 732 C C . GLY A 1 100 ? -1.725 14.785 -1.372 1.00 76.75 100 GLY A C 1
ATOM 733 O O . GLY A 1 100 ? -1.332 15.311 -0.338 1.00 76.75 100 GLY A O 1
ATOM 734 N N . LYS A 1 101 ? -1.102 13.716 -1.879 1.00 76.31 101 LYS A N 1
ATOM 735 C CA . LYS A 1 101 ? 0.043 13.082 -1.202 1.00 76.31 101 LYS A CA 1
ATOM 736 C C . LYS A 1 101 ? 0.916 12.222 -2.109 1.00 76.31 101 LYS A C 1
ATOM 738 O O . LYS A 1 101 ? 0.454 11.659 -3.097 1.00 76.31 101 LYS A O 1
ATOM 743 N N . TYR A 1 102 ? 2.165 12.064 -1.690 1.00 74.62 102 TYR A N 1
ATOM 744 C CA . TYR A 1 102 ? 3.064 10.974 -2.058 1.00 74.62 102 TYR A CA 1
ATOM 745 C C . TYR A 1 102 ? 2.986 9.854 -1.013 1.00 74.62 102 TYR A C 1
ATOM 747 O O . TYR A 1 102 ? 2.630 10.083 0.146 1.00 74.62 102 TYR A O 1
ATOM 755 N N . GLN A 1 103 ? 3.383 8.640 -1.400 1.00 72.00 103 GLN A N 1
ATOM 756 C CA . GLN A 1 103 ? 3.563 7.525 -0.474 1.00 72.00 103 GLN A CA 1
ATOM 757 C C . GLN A 1 103 ? 4.488 7.911 0.689 1.00 72.00 103 GLN A C 1
ATOM 759 O O . GLN A 1 103 ? 5.682 8.169 0.504 1.00 72.00 103 GLN A O 1
ATOM 764 N N . TYR A 1 104 ? 3.960 7.867 1.913 1.00 76.38 104 TYR A N 1
ATOM 765 C CA . TYR A 1 104 ? 4.788 7.947 3.109 1.00 76.38 104 TYR A CA 1
ATOM 766 C C . TYR A 1 104 ? 5.508 6.608 3.314 1.00 76.38 104 TYR A C 1
ATOM 768 O O . TYR A 1 104 ? 4.882 5.588 3.609 1.00 76.38 104 TYR A O 1
ATOM 776 N N . GLY A 1 105 ? 6.832 6.624 3.116 1.00 79.75 105 GLY A N 1
ATOM 777 C CA . GLY A 1 105 ? 7.699 5.440 3.019 1.00 79.75 105 GLY A CA 1
ATOM 778 C C . GLY A 1 105 ? 7.417 4.320 4.031 1.00 79.75 105 GLY A C 1
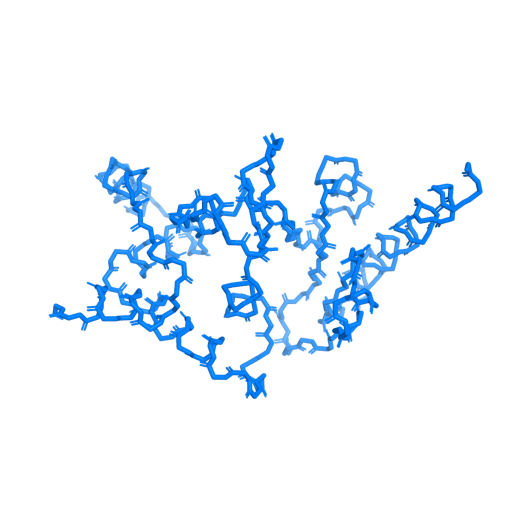ATOM 779 O O . GLY A 1 105 ? 7.262 3.180 3.596 1.00 79.75 105 GLY A O 1
ATOM 780 N N . PRO A 1 106 ? 7.267 4.610 5.339 1.00 87.69 106 PRO A N 1
ATOM 781 C CA . PRO A 1 106 ? 7.011 3.580 6.345 1.00 87.69 106 PRO A CA 1
ATOM 782 C C . PRO A 1 106 ? 5.812 2.669 6.054 1.00 87.69 106 PRO A C 1
ATOM 784 O O . PRO A 1 106 ? 5.916 1.459 6.236 1.00 87.69 106 PRO A O 1
ATOM 787 N N . TRP A 1 107 ? 4.697 3.209 5.550 1.00 89.31 107 TRP A N 1
ATOM 788 C CA . TRP A 1 107 ? 3.507 2.407 5.225 1.00 89.31 107 TRP A CA 1
ATOM 789 C C . TRP A 1 107 ? 3.718 1.515 4.000 1.00 89.31 107 TRP A C 1
ATOM 791 O O . TRP A 1 107 ? 3.230 0.387 3.958 1.00 89.31 107 TRP A O 1
ATOM 801 N N . VAL A 1 108 ? 4.491 1.996 3.025 1.00 85.44 108 VAL A N 1
ATOM 802 C CA . VAL A 1 108 ? 4.879 1.225 1.834 1.00 85.44 108 VAL A CA 1
ATOM 803 C C . VAL A 1 108 ? 5.748 0.051 2.233 1.00 85.44 108 VAL A C 1
ATOM 805 O O . VAL A 1 108 ? 5.482 -1.094 1.875 1.00 85.44 108 VAL A O 1
ATOM 808 N N . PHE A 1 109 ? 6.796 0.344 2.999 1.00 85.25 109 PHE A N 1
ATOM 809 C CA . PHE A 1 109 ? 7.786 -0.639 3.399 1.00 85.25 109 PHE A CA 1
ATOM 810 C C . PHE A 1 109 ? 7.188 -1.679 4.337 1.00 85.25 109 PHE A C 1
ATOM 812 O O . PHE A 1 109 ? 7.519 -2.861 4.248 1.00 85.25 109 PHE A O 1
ATOM 819 N N . ALA A 1 110 ? 6.244 -1.267 5.181 1.00 89.81 110 ALA A N 1
ATOM 820 C CA . ALA A 1 110 ? 5.540 -2.180 6.059 1.00 89.81 110 ALA A CA 1
ATOM 821 C C . ALA A 1 110 ? 4.807 -3.278 5.276 1.00 89.81 110 ALA A C 1
ATOM 823 O O . ALA A 1 110 ? 4.819 -4.427 5.712 1.00 89.81 110 ALA A O 1
ATOM 824 N N . ARG A 1 111 ? 4.240 -2.941 4.109 1.00 89.00 111 ARG A N 1
ATOM 825 C CA . ARG A 1 111 ? 3.421 -3.844 3.283 1.00 89.00 111 ARG A CA 1
ATOM 826 C C . ARG A 1 111 ? 4.183 -4.557 2.170 1.00 89.00 111 ARG A C 1
ATOM 828 O O . ARG A 1 111 ? 3.747 -5.608 1.706 1.00 89.00 111 ARG A O 1
ATOM 835 N N . HIS A 1 112 ? 5.278 -3.973 1.691 1.00 86.50 112 HIS A N 1
ATOM 836 C CA . HIS A 1 112 ? 5.922 -4.418 0.452 1.00 86.50 112 HIS A CA 1
ATOM 837 C C . HIS A 1 112 ? 7.409 -4.744 0.586 1.00 86.50 112 HIS A C 1
ATOM 839 O O . HIS A 1 112 ? 7.940 -5.393 -0.312 1.00 86.50 112 HIS A O 1
ATOM 845 N N . TRP A 1 113 ? 8.075 -4.327 1.669 1.00 84.31 113 TRP A N 1
ATOM 846 C CA . TRP A 1 113 ? 9.494 -4.617 1.892 1.00 84.31 113 TRP A CA 1
ATOM 847 C C . TRP A 1 113 ? 9.717 -5.780 2.860 1.00 84.31 113 TRP A C 1
ATOM 849 O O . TRP A 1 113 ? 8.877 -6.012 3.738 1.00 84.31 113 TRP A O 1
ATOM 859 N N . PRO A 1 114 ? 10.890 -6.440 2.774 1.00 78.50 114 PRO A N 1
ATOM 860 C CA . PRO A 1 114 ? 11.283 -7.485 3.709 1.00 78.50 114 PRO A CA 1
ATOM 861 C C . PRO A 1 114 ? 11.253 -6.991 5.166 1.00 78.50 114 PRO A C 1
ATOM 863 O O . PRO A 1 114 ? 11.542 -5.816 5.433 1.00 78.50 114 PRO A O 1
ATOM 866 N N . PRO A 1 115 ? 10.908 -7.858 6.132 1.00 70.12 115 PRO A N 1
ATOM 867 C CA . PRO A 1 115 ? 10.782 -7.478 7.534 1.00 70.12 115 PRO A CA 1
ATOM 868 C C . PRO A 1 115 ? 12.076 -6.916 8.145 1.00 70.12 115 PRO A C 1
ATOM 870 O O . PRO A 1 115 ? 12.006 -6.107 9.069 1.00 70.12 115 PRO A O 1
ATOM 873 N N . GLU A 1 116 ? 13.238 -7.270 7.598 1.00 68.00 116 GLU A N 1
ATOM 874 C CA . GLU A 1 116 ? 14.575 -6.907 8.083 1.00 68.00 116 GLU A CA 1
ATOM 875 C C . GLU A 1 116 ? 14.950 -5.430 7.865 1.00 68.00 116 GLU A C 1
ATOM 877 O O . GLU A 1 116 ? 16.048 -5.006 8.227 1.00 68.00 116 GLU A O 1
ATOM 882 N N . THR A 1 117 ? 14.062 -4.610 7.294 1.00 68.06 117 THR A N 1
ATOM 883 C CA . THR A 1 117 ? 14.272 -3.158 7.229 1.00 68.06 117 THR A CA 1
ATOM 884 C C . THR A 1 117 ? 14.429 -2.575 8.639 1.00 68.06 117 THR A C 1
ATOM 886 O O . THR A 1 117 ? 13.471 -2.550 9.411 1.00 68.06 117 THR A O 1
ATOM 889 N N . ASN A 1 118 ? 15.611 -2.036 8.955 1.00 67.06 118 ASN A N 1
ATOM 890 C CA . ASN A 1 118 ? 15.947 -1.456 10.267 1.00 67.06 118 ASN A CA 1
ATOM 891 C C . ASN A 1 118 ? 15.266 -0.103 10.576 1.00 67.06 118 ASN A C 1
ATOM 893 O O . ASN A 1 118 ? 15.686 0.587 11.503 1.00 67.06 118 ASN A O 1
ATOM 897 N N . ASP A 1 119 ? 14.249 0.309 9.814 1.00 84.12 119 ASP A N 1
ATOM 898 C CA . ASP A 1 119 ? 13.534 1.564 10.051 1.00 84.12 119 ASP A CA 1
ATOM 899 C C . ASP A 1 119 ? 12.474 1.396 11.162 1.00 84.12 119 ASP A C 1
ATOM 901 O O . ASP A 1 119 ? 11.506 0.646 10.980 1.00 84.12 119 ASP A O 1
ATOM 905 N N . PRO A 1 120 ? 12.603 2.092 12.312 1.00 90.00 120 PRO A N 1
ATOM 906 C CA . PRO A 1 120 ? 11.652 1.967 13.413 1.00 90.00 120 PRO A CA 1
ATOM 907 C C . PRO A 1 120 ? 10.225 2.367 13.031 1.00 90.00 120 PRO A C 1
ATOM 909 O O . PRO A 1 120 ? 9.275 1.753 13.516 1.00 90.00 120 PRO A O 1
ATOM 912 N N . ALA A 1 121 ? 10.055 3.365 12.156 1.00 90.31 121 ALA A N 1
ATOM 913 C CA . ALA A 1 121 ? 8.732 3.807 11.718 1.00 90.31 121 ALA A CA 1
ATOM 914 C C . ALA A 1 121 ? 8.027 2.712 10.903 1.00 90.31 121 ALA A C 1
ATOM 916 O O . ALA A 1 121 ? 6.860 2.417 11.152 1.00 90.31 121 ALA A O 1
ATOM 917 N N . THR A 1 122 ? 8.751 2.045 10.002 1.00 91.06 122 THR A N 1
ATOM 918 C CA . THR A 1 122 ? 8.271 0.874 9.253 1.00 91.06 122 THR A CA 1
ATOM 919 C C . THR A 1 122 ? 7.878 -0.269 10.185 1.00 91.06 122 THR A C 1
ATOM 921 O O . THR A 1 122 ? 6.804 -0.852 10.034 1.00 91.06 122 THR A O 1
ATOM 924 N N . ALA A 1 123 ? 8.710 -0.588 11.181 1.00 91.94 123 ALA A N 1
ATOM 925 C CA . ALA A 1 123 ? 8.394 -1.637 12.149 1.00 91.94 123 ALA A CA 1
ATOM 926 C C . ALA A 1 123 ? 7.121 -1.315 12.952 1.00 91.94 123 ALA A C 1
ATOM 928 O O . ALA A 1 123 ? 6.306 -2.200 13.203 1.00 91.94 123 ALA A O 1
ATOM 929 N N . THR A 1 124 ? 6.933 -0.052 13.330 1.00 95.06 124 THR A N 1
ATOM 930 C CA . THR A 1 124 ? 5.718 0.427 13.999 1.00 95.06 124 THR A CA 1
ATOM 931 C C . THR A 1 124 ? 4.498 0.374 13.083 1.00 95.06 124 THR A C 1
ATOM 933 O O . THR A 1 124 ? 3.455 -0.118 13.500 1.00 95.06 124 THR A O 1
ATOM 936 N N . ALA A 1 125 ? 4.635 0.768 11.815 1.00 94.88 125 ALA A N 1
ATOM 937 C CA . ALA A 1 125 ? 3.559 0.661 10.831 1.00 94.88 125 ALA A CA 1
ATOM 938 C C . ALA A 1 125 ? 3.119 -0.798 10.640 1.00 94.88 125 ALA A C 1
ATOM 940 O O . ALA A 1 125 ? 1.924 -1.074 10.613 1.00 94.88 125 ALA A O 1
ATOM 941 N N . ARG A 1 126 ? 4.058 -1.757 10.609 1.00 93.81 126 ARG A N 1
ATOM 942 C CA . ARG A 1 126 ? 3.723 -3.194 10.572 1.00 93.81 126 ARG A CA 1
ATOM 943 C C . ARG A 1 126 ? 2.907 -3.647 11.777 1.00 93.81 126 ARG A C 1
ATOM 945 O O . ARG A 1 126 ? 1.989 -4.440 11.605 1.00 93.81 126 ARG A O 1
ATOM 952 N N . ARG A 1 127 ? 3.227 -3.162 12.980 1.00 94.94 127 ARG A N 1
ATOM 953 C CA . ARG A 1 127 ? 2.439 -3.485 14.180 1.00 94.94 127 ARG A CA 1
ATOM 954 C C . ARG A 1 127 ? 1.042 -2.877 14.099 1.00 94.94 127 ARG A C 1
ATOM 956 O O . ARG A 1 127 ? 0.078 -3.595 14.323 1.00 94.94 127 ARG A O 1
ATOM 963 N N . ALA A 1 128 ? 0.927 -1.616 13.682 1.00 96.75 128 ALA A N 1
ATOM 964 C CA . ALA A 1 128 ? -0.365 -0.961 13.483 1.00 96.75 128 ALA A CA 1
ATOM 965 C C . ALA A 1 128 ? -1.251 -1.699 12.458 1.00 96.75 128 ALA A C 1
ATOM 967 O O . ALA A 1 128 ? -2.440 -1.878 12.701 1.00 96.75 128 ALA A O 1
ATOM 968 N N . LEU A 1 129 ? -0.675 -2.184 11.348 1.00 95.94 129 LEU A N 1
ATOM 969 C CA . LEU A 1 129 ? -1.390 -2.973 10.329 1.00 95.94 129 LEU A CA 1
ATOM 970 C C . LEU A 1 129 ? -1.994 -4.275 10.872 1.00 95.94 129 LEU A C 1
ATOM 972 O O . LEU A 1 129 ? -2.918 -4.806 10.268 1.00 95.94 129 LEU A O 1
ATOM 976 N N . ALA A 1 130 ? -1.494 -4.786 11.997 1.00 96.00 130 ALA A N 1
ATOM 977 C CA . ALA A 1 130 ? -1.999 -5.999 12.631 1.00 96.00 130 ALA A CA 1
ATOM 978 C C . ALA A 1 130 ? -3.122 -5.737 13.653 1.00 96.00 130 ALA A C 1
ATOM 980 O O . ALA A 1 130 ? -3.578 -6.682 14.298 1.00 96.00 130 ALA A O 1
ATOM 981 N N . CYS A 1 131 ? -3.576 -4.490 13.811 1.00 97.44 131 CYS A N 1
ATOM 982 C CA . CYS A 1 131 ? -4.530 -4.105 14.848 1.00 97.44 131 CYS A CA 1
ATOM 983 C C . CYS A 1 131 ? -5.883 -3.638 14.297 1.00 97.44 131 CYS A C 1
ATOM 985 O O . CYS A 1 131 ? -5.945 -2.924 13.296 1.00 97.44 131 CYS A O 1
ATOM 987 N N . GLY A 1 132 ? -6.956 -3.996 15.009 1.00 96.38 132 GLY A N 1
ATOM 988 C CA . GLY A 1 132 ? -8.311 -3.465 14.834 1.00 96.38 132 GLY A CA 1
ATOM 989 C C . GLY A 1 132 ? -8.756 -3.298 13.379 1.00 96.38 132 GLY A C 1
ATOM 990 O O . GLY A 1 132 ? -8.592 -4.179 12.534 1.00 96.38 132 GLY A O 1
ATOM 991 N N . ASP A 1 133 ? -9.293 -2.119 13.082 1.00 96.69 133 ASP A N 1
ATOM 992 C CA . ASP A 1 133 ? -9.818 -1.767 11.764 1.00 96.69 133 ASP A CA 1
ATOM 993 C C . ASP A 1 133 ? -8.758 -1.753 10.644 1.00 96.69 133 ASP A C 1
ATOM 995 O O . ASP A 1 133 ? -9.107 -1.933 9.474 1.00 96.69 133 ASP A O 1
ATOM 999 N N . LEU A 1 134 ? -7.476 -1.559 10.978 1.00 96.25 134 LEU A N 1
ATOM 1000 C CA . LEU A 1 134 ? -6.375 -1.658 10.014 1.00 96.25 134 LEU A CA 1
ATOM 1001 C C . LEU A 1 134 ? -6.147 -3.107 9.578 1.00 96.25 134 LEU A C 1
ATOM 1003 O O . LEU A 1 134 ? -5.978 -3.354 8.384 1.00 96.25 134 LEU A O 1
ATOM 1007 N N . ALA A 1 135 ? -6.196 -4.055 10.517 1.00 96.19 135 ALA A N 1
ATOM 1008 C CA . ALA A 1 135 ? -6.091 -5.479 10.209 1.00 96.19 135 ALA A CA 1
ATOM 1009 C C . ALA A 1 135 ? -7.269 -5.952 9.352 1.00 96.19 135 ALA A C 1
ATOM 1011 O O . ALA A 1 135 ? -7.074 -6.676 8.376 1.00 96.19 135 ALA A O 1
ATOM 1012 N N . ASP A 1 136 ? -8.482 -5.491 9.668 1.00 96.12 136 ASP A N 1
ATOM 1013 C CA . ASP A 1 136 ? -9.672 -5.778 8.863 1.00 96.12 136 ASP A CA 1
ATOM 1014 C C . ASP A 1 136 ? -9.539 -5.237 7.434 1.00 96.12 136 ASP A C 1
ATOM 1016 O O . ASP A 1 136 ? -9.904 -5.921 6.476 1.00 96.12 136 ASP A O 1
ATOM 1020 N N . LEU A 1 137 ? -9.019 -4.015 7.276 1.00 96.19 137 LEU A N 1
ATOM 1021 C CA . LEU A 1 137 ? -8.773 -3.421 5.963 1.00 96.19 137 LEU A CA 1
ATOM 1022 C C . LEU A 1 137 ? -7.743 -4.231 5.167 1.00 96.19 137 LEU A C 1
ATOM 1024 O O . LEU A 1 137 ? -7.968 -4.497 3.987 1.00 96.19 137 LEU A O 1
ATOM 1028 N N . ASP A 1 138 ? -6.631 -4.615 5.793 1.00 93.62 138 ASP A N 1
ATOM 1029 C CA . ASP A 1 138 ? -5.567 -5.372 5.133 1.00 93.62 138 ASP A CA 1
ATOM 1030 C C . ASP A 1 138 ? -6.058 -6.765 4.707 1.00 93.62 138 ASP A C 1
ATOM 1032 O O . ASP A 1 138 ? -5.930 -7.143 3.538 1.00 93.62 138 ASP A O 1
ATOM 1036 N N . ALA A 1 139 ? -6.753 -7.473 5.601 1.00 93.62 139 ALA A N 1
ATOM 1037 C CA . ALA A 1 139 ? -7.360 -8.771 5.320 1.00 93.62 139 ALA A CA 1
ATOM 1038 C C . ALA A 1 139 ? -8.472 -8.692 4.261 1.00 93.62 139 ALA A C 1
ATOM 1040 O O . ALA A 1 139 ? -8.679 -9.638 3.498 1.00 93.62 139 ALA A O 1
ATOM 1041 N N . ALA A 1 140 ? -9.213 -7.582 4.181 1.00 94.94 140 ALA A N 1
ATOM 1042 C CA . ALA A 1 140 ? -10.229 -7.387 3.148 1.00 94.94 140 ALA A CA 1
ATOM 1043 C C . ALA A 1 140 ? -9.626 -7.264 1.737 1.00 94.94 140 ALA A C 1
ATOM 1045 O O . ALA A 1 140 ? -10.333 -7.537 0.762 1.00 94.94 140 ALA A O 1
ATOM 1046 N N . VAL A 1 141 ? -8.354 -6.862 1.630 1.00 92.56 141 VAL A N 1
ATOM 1047 C CA . VAL A 1 141 ? -7.657 -6.629 0.357 1.00 92.56 141 VAL A CA 1
ATOM 1048 C C . VAL A 1 141 ? -6.768 -7.803 -0.056 1.00 92.56 141 VAL A C 1
ATOM 1050 O O . VAL A 1 141 ? -6.673 -8.072 -1.253 1.00 92.56 141 VAL A O 1
ATOM 1053 N N . HIS A 1 142 ? -6.122 -8.492 0.888 1.00 89.62 142 HIS A N 1
ATOM 1054 C CA . HIS A 1 142 ? -5.125 -9.521 0.562 1.00 89.62 142 HIS A CA 1
ATOM 1055 C C . HIS A 1 142 ? -5.630 -10.959 0.679 1.00 89.62 142 HIS A C 1
ATOM 1057 O O . HIS A 1 142 ? -5.089 -11.833 0.003 1.00 89.62 142 HIS A O 1
ATOM 1063 N N . ASP A 1 143 ? -6.640 -11.226 1.505 1.00 93.50 143 ASP A N 1
ATOM 1064 C CA . ASP A 1 143 ? -7.076 -12.603 1.721 1.00 93.50 143 ASP A CA 1
ATOM 1065 C C . ASP A 1 143 ? -7.910 -13.137 0.552 1.00 93.50 143 ASP A C 1
ATOM 1067 O O . ASP A 1 143 ? -8.691 -12.420 -0.083 1.00 93.50 143 ASP A O 1
ATOM 1071 N N . ASP A 1 144 ? -7.829 -14.452 0.352 1.00 94.75 144 ASP A N 1
ATOM 1072 C CA . ASP A 1 144 ? -8.599 -15.155 -0.666 1.00 94.75 144 ASP A CA 1
ATOM 1073 C C . ASP A 1 144 ? -10.109 -14.902 -0.548 1.00 94.75 144 ASP A C 1
ATOM 1075 O O . ASP A 1 144 ? -10.735 -15.014 0.518 1.00 94.75 144 ASP A O 1
ATOM 1079 N N . MET A 1 145 ? -10.725 -14.611 -1.694 1.00 95.50 145 MET A N 1
ATOM 1080 C CA . MET A 1 145 ? -12.154 -14.341 -1.769 1.00 95.50 145 MET A CA 1
ATOM 1081 C C . MET A 1 145 ? -12.971 -15.626 -1.588 1.00 95.50 145 MET A C 1
ATOM 1083 O O . MET A 1 145 ? -12.834 -16.596 -2.331 1.00 95.50 145 MET A O 1
ATOM 1087 N N . SER A 1 146 ? -13.908 -15.595 -0.641 1.00 96.00 146 SER A N 1
ATOM 1088 C CA . SER A 1 146 ? -14.929 -16.626 -0.434 1.00 96.00 146 SER A CA 1
ATOM 1089 C C . SER A 1 146 ? -16.310 -15.983 -0.334 1.00 96.00 146 SER A C 1
ATOM 1091 O O . SER A 1 146 ? -16.422 -14.779 -0.122 1.00 96.00 146 SER A O 1
ATOM 1093 N N . VAL A 1 147 ? -17.385 -16.771 -0.432 1.00 97.50 147 VAL A N 1
ATOM 1094 C CA . VAL A 1 147 ? -18.754 -16.245 -0.250 1.00 97.50 147 VAL A CA 1
ATOM 1095 C C . VAL A 1 147 ? -18.927 -15.611 1.135 1.00 97.50 147 VAL A C 1
ATOM 1097 O O . VAL A 1 147 ? -19.533 -14.550 1.256 1.00 97.50 147 VAL A O 1
ATOM 1100 N N . GLY A 1 148 ? -18.357 -16.232 2.174 1.00 97.00 148 GLY A N 1
ATOM 1101 C CA . GLY A 1 148 ? -18.372 -15.678 3.527 1.00 97.00 148 GLY A CA 1
ATOM 1102 C C . GLY A 1 148 ? -17.641 -14.339 3.595 1.00 97.00 148 GLY A C 1
ATOM 1103 O O . GLY A 1 148 ? -18.211 -13.359 4.066 1.00 97.00 148 GLY A O 1
ATOM 1104 N N . ARG A 1 149 ? -16.422 -14.269 3.045 1.00 95.25 149 ARG A N 1
ATOM 1105 C CA . ARG A 1 149 ? -15.629 -13.031 3.017 1.00 95.25 149 ARG A CA 1
ATOM 1106 C C . ARG A 1 149 ? -16.293 -11.937 2.188 1.00 95.25 149 ARG A C 1
ATOM 1108 O O . ARG A 1 149 ? -16.294 -10.791 2.610 1.00 95.25 149 ARG A O 1
ATOM 1115 N N . PHE A 1 150 ? -16.927 -12.281 1.070 1.00 96.75 150 PHE A N 1
ATOM 1116 C CA . PHE A 1 150 ? -17.698 -11.336 0.265 1.00 96.75 150 PHE A CA 1
ATOM 1117 C C . PHE A 1 150 ? -18.797 -10.655 1.092 1.00 96.75 150 PHE A C 1
ATOM 1119 O O . PHE A 1 150 ? -18.891 -9.430 1.105 1.00 96.75 150 PHE A O 1
ATOM 1126 N N . LEU A 1 151 ? -19.598 -11.435 1.823 1.00 97.81 151 LEU A N 1
ATOM 1127 C CA . LEU A 1 151 ? -20.658 -10.886 2.671 1.00 97.81 151 LEU A CA 1
ATOM 1128 C C . LEU A 1 151 ? -20.089 -10.070 3.839 1.00 97.81 151 LEU A C 1
ATOM 1130 O O . LEU A 1 151 ? -20.590 -8.980 4.112 1.00 97.81 151 LEU A O 1
ATOM 1134 N N . SER A 1 152 ? -19.024 -10.549 4.487 1.00 96.06 152 SER A N 1
ATOM 1135 C CA . SER A 1 152 ? -18.343 -9.801 5.550 1.00 96.06 152 SER A CA 1
ATOM 1136 C C . SER A 1 152 ? -17.783 -8.469 5.045 1.00 96.06 152 SER A C 1
ATOM 1138 O O . SER A 1 152 ? -17.989 -7.443 5.689 1.00 96.06 152 SER A O 1
ATOM 1140 N N . ASN A 1 153 ? -17.163 -8.452 3.862 1.00 96.69 153 ASN A N 1
ATOM 1141 C CA . ASN A 1 153 ? -16.641 -7.239 3.235 1.00 96.69 153 ASN A CA 1
ATOM 1142 C C . ASN A 1 153 ? -17.767 -6.254 2.899 1.00 96.69 153 ASN A C 1
ATOM 1144 O O . ASN A 1 153 ? -17.597 -5.059 3.116 1.00 96.69 153 ASN A O 1
ATOM 1148 N N . LEU A 1 154 ? -18.932 -6.721 2.430 1.00 97.12 154 LEU A N 1
ATOM 1149 C CA . LEU A 1 154 ? -20.092 -5.849 2.193 1.00 97.12 154 LEU A CA 1
ATOM 1150 C C . LEU A 1 154 ? -20.589 -5.174 3.478 1.00 97.12 154 LEU A C 1
ATOM 1152 O O . LEU A 1 154 ? -20.950 -4.000 3.451 1.00 97.12 154 LEU A O 1
ATOM 1156 N N . VAL A 1 155 ? -20.604 -5.905 4.595 1.00 97.69 155 VAL A N 1
ATOM 1157 C CA . VAL A 1 155 ? -21.011 -5.364 5.900 1.00 97.69 155 VAL A CA 1
ATOM 1158 C C . VAL A 1 155 ? -19.958 -4.400 6.454 1.00 97.69 155 VAL A C 1
ATOM 1160 O O . VAL A 1 155 ? -20.316 -3.363 7.009 1.00 97.69 155 VAL A O 1
ATOM 1163 N N . ALA A 1 156 ? -18.670 -4.709 6.285 1.00 96.56 156 ALA A N 1
ATOM 1164 C CA . ALA A 1 156 ? -17.565 -3.884 6.771 1.00 96.56 156 ALA A CA 1
ATOM 1165 C C . ALA A 1 156 ? -17.306 -2.639 5.905 1.00 96.56 156 ALA A C 1
ATOM 1167 O O . ALA A 1 156 ? -16.767 -1.650 6.406 1.00 96.56 156 ALA A O 1
ATOM 1168 N N . ALA A 1 157 ? -17.707 -2.658 4.629 1.00 96.12 157 ALA A N 1
ATOM 1169 C CA . ALA A 1 157 ? -17.370 -1.628 3.649 1.00 96.12 157 ALA A CA 1
ATOM 1170 C C . ALA A 1 157 ? -17.669 -0.194 4.115 1.00 96.12 157 ALA A C 1
ATOM 1172 O O . ALA A 1 157 ? -16.761 0.623 4.014 1.00 96.12 157 ALA A O 1
ATOM 1173 N N . PRO A 1 158 ? -18.846 0.153 4.679 1.00 97.00 158 PRO A N 1
ATOM 1174 C CA . PRO A 1 158 ? -19.105 1.529 5.105 1.00 97.00 158 PRO A CA 1
ATOM 1175 C C . PRO A 1 158 ? -18.087 2.043 6.131 1.00 97.00 158 PRO A C 1
ATOM 1177 O O . PRO A 1 158 ? -17.571 3.145 5.971 1.00 97.00 158 PRO A O 1
ATOM 1180 N N . ARG A 1 159 ? -17.752 1.220 7.137 1.00 96.25 159 ARG A N 1
ATOM 1181 C CA . ARG A 1 159 ? -16.761 1.542 8.176 1.00 96.25 159 ARG A CA 1
ATOM 1182 C C . ARG A 1 159 ? -15.361 1.660 7.575 1.00 96.25 159 ARG A C 1
ATOM 1184 O O . ARG A 1 159 ? -14.702 2.680 7.760 1.00 96.25 159 ARG A O 1
ATOM 1191 N N . LEU A 1 160 ? -14.945 0.657 6.796 1.00 96.44 160 LEU A N 1
ATOM 1192 C CA . LEU A 1 160 ? -13.618 0.601 6.172 1.00 96.44 160 LEU A CA 1
ATOM 1193 C C . LEU A 1 160 ? -13.408 1.688 5.107 1.00 96.44 160 LEU A C 1
ATOM 1195 O O . LEU A 1 160 ? -12.281 2.119 4.866 1.00 96.44 160 LEU A O 1
ATOM 1199 N N . SER A 1 161 ? -14.470 2.154 4.452 1.00 94.25 161 SER A N 1
ATOM 1200 C CA . SER A 1 161 ? -14.427 3.267 3.496 1.00 94.25 161 SER A CA 1
ATOM 1201 C C . SER A 1 161 ? -14.300 4.631 4.170 1.00 94.25 161 SER A C 1
ATOM 1203 O O . SER A 1 161 ? -13.787 5.549 3.540 1.00 94.25 161 SER A O 1
ATOM 1205 N N . SER A 1 162 ? -14.738 4.771 5.423 1.00 95.06 162 SER A N 1
ATOM 1206 C CA . SER A 1 162 ? -14.635 6.019 6.194 1.00 95.06 162 SER A CA 1
ATOM 1207 C C . SER A 1 162 ? -13.388 6.121 7.075 1.00 95.06 162 SER A C 1
ATOM 1209 O O . SER A 1 162 ? -13.257 7.087 7.823 1.00 95.06 162 SER A O 1
ATOM 1211 N N . LEU A 1 163 ? -12.496 5.128 7.031 1.00 95.81 163 LEU A N 1
ATOM 1212 C CA . LEU A 1 163 ? -11.285 5.129 7.846 1.00 95.81 163 LEU A CA 1
ATOM 1213 C C . LEU A 1 163 ? -10.386 6.323 7.519 1.00 95.81 163 LEU A C 1
ATOM 1215 O O . LEU A 1 163 ? -10.069 6.574 6.357 1.00 95.81 163 LEU A O 1
ATOM 1219 N N . SER A 1 164 ? -9.934 6.990 8.578 1.00 95.00 164 SER A N 1
ATOM 1220 C CA . SER A 1 164 ? -8.861 7.977 8.552 1.00 95.00 164 SER A CA 1
ATOM 1221 C C . SER A 1 164 ? -7.713 7.435 9.392 1.00 95.00 164 SER A C 1
ATOM 1223 O O . SER A 1 164 ? -7.903 7.094 10.561 1.00 95.00 164 SER A O 1
ATOM 1225 N N . ILE A 1 165 ? -6.545 7.282 8.781 1.00 95.31 165 ILE A N 1
ATOM 1226 C CA . ILE A 1 165 ? -5.380 6.650 9.397 1.00 95.31 165 ILE A CA 1
ATO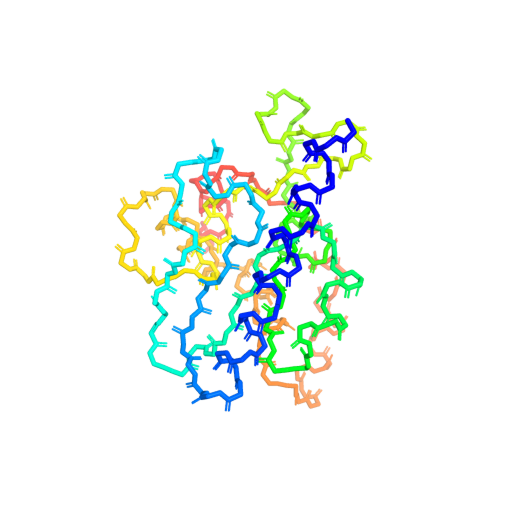M 1227 C C . ILE A 1 165 ? -4.377 7.757 9.724 1.00 95.31 165 ILE A C 1
ATOM 1229 O O . ILE A 1 165 ? -3.926 8.436 8.798 1.00 95.31 165 ILE A O 1
ATOM 1233 N N . PRO A 1 166 ? -3.980 7.943 10.996 1.00 95.12 166 PRO A N 1
ATOM 1234 C CA . PRO A 1 166 ? -2.902 8.863 11.326 1.00 95.12 166 PRO A CA 1
ATOM 1235 C C . PRO A 1 166 ? -1.651 8.532 10.510 1.00 95.12 166 PRO A C 1
ATOM 1237 O O . PRO A 1 166 ? -1.215 7.382 10.471 1.00 95.12 166 PRO A O 1
ATOM 1240 N N . THR A 1 167 ? -1.063 9.531 9.848 1.00 92.62 167 THR A N 1
ATOM 1241 C CA . THR A 1 167 ? 0.110 9.266 9.005 1.00 92.62 167 THR A CA 1
ATOM 1242 C C . THR A 1 167 ? 1.321 8.803 9.819 1.00 92.62 167 THR A C 1
ATOM 1244 O O . THR A 1 167 ? 2.084 7.963 9.340 1.00 92.62 167 THR A O 1
ATOM 1247 N N . ASP A 1 168 ? 1.480 9.308 11.048 1.00 93.31 168 ASP A N 1
ATOM 1248 C CA . ASP A 1 168 ? 2.492 8.833 11.994 1.00 93.31 168 ASP A CA 1
ATOM 1249 C C . ASP A 1 168 ? 2.166 7.400 12.464 1.00 93.31 168 ASP A C 1
ATOM 1251 O O . ASP A 1 168 ? 1.135 7.194 13.115 1.00 93.31 168 ASP A O 1
ATOM 1255 N N . PRO A 1 169 ? 3.040 6.409 12.196 1.00 95.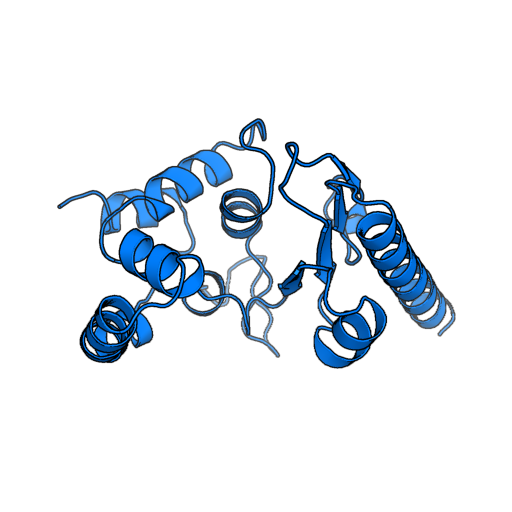44 169 PRO A N 1
ATOM 1256 C CA . PRO A 1 169 ? 2.811 5.029 12.588 1.00 95.44 169 PRO A CA 1
ATOM 1257 C C . PRO A 1 169 ? 2.608 4.848 14.090 1.00 95.44 169 PRO A C 1
ATOM 1259 O O . PRO A 1 169 ? 1.839 3.978 14.483 1.00 95.44 169 PRO A O 1
ATOM 1262 N N . ALA A 1 170 ? 3.265 5.651 14.935 1.00 96.44 170 ALA A N 1
ATOM 1263 C CA . ALA A 1 170 ? 3.108 5.539 16.385 1.00 96.44 170 ALA A CA 1
ATOM 1264 C C . ALA A 1 170 ? 1.714 5.997 16.838 1.00 96.44 170 ALA A C 1
ATOM 1266 O O . ALA A 1 170 ? 1.070 5.324 17.643 1.00 96.44 170 ALA A O 1
ATOM 1267 N N . ALA A 1 171 ? 1.218 7.106 16.283 1.00 96.69 171 ALA A N 1
ATOM 1268 C CA . ALA A 1 171 ? -0.151 7.557 16.511 1.00 96.69 171 ALA A CA 1
ATOM 1269 C C . ALA A 1 171 ? -1.185 6.550 15.979 1.00 96.69 171 ALA A C 1
ATOM 1271 O O . ALA A 1 171 ? -2.189 6.296 16.647 1.00 96.69 171 ALA A O 1
ATOM 1272 N N . ALA A 1 172 ? -0.936 5.944 14.814 1.00 96.88 172 ALA A N 1
ATOM 1273 C CA . ALA A 1 172 ? -1.795 4.894 14.274 1.00 96.88 172 ALA A CA 1
ATOM 1274 C C . ALA A 1 172 ? -1.793 3.644 15.170 1.00 96.88 172 ALA A C 1
ATOM 1276 O O . ALA A 1 172 ? -2.862 3.166 15.534 1.00 96.88 172 ALA A O 1
ATOM 1277 N N . GLU A 1 173 ? -0.625 3.157 15.599 1.00 97.62 173 GLU A N 1
ATOM 1278 C CA . GLU A 1 173 ? -0.511 2.032 16.539 1.00 97.62 173 GLU A CA 1
ATOM 1279 C C . GLU A 1 173 ? -1.303 2.313 17.824 1.00 97.62 173 GLU A C 1
ATOM 1281 O O . GLU A 1 173 ? -2.132 1.504 18.231 1.00 97.62 173 GLU A O 1
ATOM 1286 N N . ALA A 1 174 ? -1.132 3.494 18.420 1.00 97.12 174 ALA A N 1
ATOM 1287 C CA . ALA A 1 174 ? -1.886 3.883 19.608 1.00 97.12 174 ALA A CA 1
ATOM 1288 C C . ALA A 1 174 ? -3.406 3.941 19.363 1.00 97.12 174 ALA A C 1
ATOM 1290 O O . ALA A 1 174 ? -4.183 3.595 20.251 1.00 97.12 174 ALA A O 1
ATOM 1291 N N . THR A 1 175 ? -3.833 4.365 18.170 1.00 96.12 175 THR A N 1
ATOM 1292 C CA . THR A 1 175 ? -5.252 4.486 17.803 1.00 96.12 175 THR A CA 1
ATOM 1293 C C . THR A 1 175 ? -5.907 3.126 17.585 1.00 96.12 175 THR A C 1
ATOM 1295 O O . THR A 1 175 ? -7.014 2.912 18.058 1.00 96.12 175 THR A O 1
ATOM 1298 N N . PHE A 1 176 ? -5.243 2.211 16.876 1.00 96.75 176 PHE A N 1
ATOM 1299 C CA . PHE A 1 176 ? -5.858 0.958 16.429 1.00 96.75 176 PHE A CA 1
ATOM 1300 C C . PHE A 1 176 ? -5.541 -0.248 17.321 1.00 96.75 176 PHE A C 1
ATOM 1302 O O . PHE A 1 176 ? -6.262 -1.238 17.255 1.00 96.75 176 PHE A O 1
ATOM 1309 N N . CYS A 1 177 ? -4.485 -0.192 18.140 1.00 97.00 177 CYS A N 1
ATOM 1310 C CA . CYS A 1 177 ? -4.075 -1.292 19.023 1.00 97.00 177 CYS A CA 1
ATOM 1311 C C . CYS A 1 177 ? -4.500 -1.101 20.492 1.00 97.00 177 CYS A C 1
ATOM 1313 O O . CYS A 1 177 ? -4.041 -1.852 21.351 1.00 97.00 177 CYS A O 1
ATOM 1315 N N . SER A 1 178 ? -5.299 -0.076 20.811 1.00 86.88 178 SER A N 1
ATOM 1316 C CA . SER A 1 178 ? -5.726 0.229 22.188 1.00 86.88 178 SER A CA 1
ATOM 1317 C C . SER A 1 178 ? -7.030 -0.455 22.624 1.00 86.88 178 SER A C 1
ATOM 1319 O O . SER A 1 178 ? -7.485 -0.203 23.742 1.00 86.88 178 SER A O 1
ATOM 1321 N N . ASP A 1 179 ? -7.566 -1.353 21.794 1.00 57.00 179 ASP A N 1
ATOM 1322 C CA . ASP A 1 179 ? -8.757 -2.173 22.061 1.00 57.00 179 ASP A CA 1
ATOM 1323 C C . ASP A 1 179 ? -8.416 -3.588 22.569 1.00 57.00 179 ASP A C 1
ATOM 1325 O O . ASP A 1 179 ? -7.537 -4.256 21.973 1.00 57.00 179 ASP A O 1
#

Secondary structure (DSSP, 8-state):
-HHHHHHHHHHHHHHHHHHHHHHHT--EEEE-SSTTTTT--SEEEPPTT--EEEEES-TTHHHHHH-TTEEEEETT-SS-TTGGGEE--TTSTTEETTTEE---HHHHHHHHS-TT---HHHHHHHHHHTSHHHHHHHHHHHSPP-HHHHHHHHHHHHHHHT--EESSHHHHHHHHS--

Sequence (179 aa):
ADDFAESHGQRGEHVLLARRAAADGDDLLVDANQADVLGRPQFVDLPPGSGVRLVTGAIGAQAMAAGPNVFVVDLWSLSDPVGSRLDVSEDAPFYDPLVGKYQYGPWVFARHWPPETNDPATATARRALACGDLADLDAAVHDDMSVGRFLSNLVAAPRLSSLSIPTDPAAAEATFCSD